Protein AF-P34079-F1 (afdb_monomer_lite)

pLDDT: mean 83.03, std 7.2, range [55.16, 90.19]

Radius of gyration: 10.02 Å; chains: 1; bounding box: 19×23×26 Å

Structure (mmCIF, N/CA/C/O backbone):
data_AF-P34079-F1
#
_entry.id   AF-P34079-F1
#
loop_
_atom_site.group_PDB
_atom_site.id
_atom_site.type_symbol
_atom_site.label_atom_id
_atom_site.label_alt_id
_atom_site.label_comp_id
_atom_site.label_asym_id
_atom_site.label_entity_id
_atom_site.label_seq_id
_atom_site.pdbx_PDB_ins_code
_atom_site.Cartn_x
_atom_site.Cartn_y
_atom_site.Cartn_z
_atom_site.occupancy
_atom_site.B_iso_or_equiv
_atom_site.auth_seq_id
_at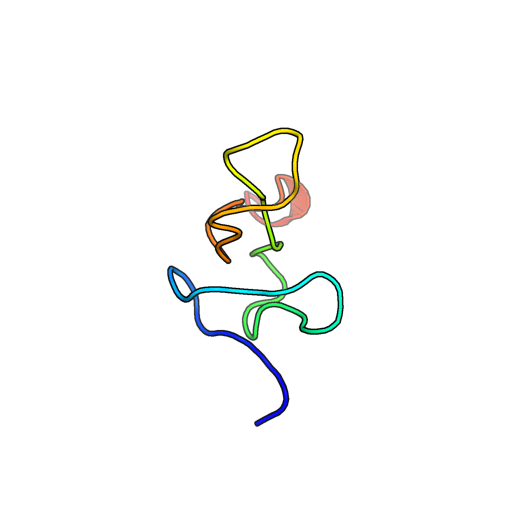om_site.auth_comp_id
_atom_site.auth_asym_id
_atom_site.auth_atom_id
_atom_site.pdbx_PDB_model_num
ATOM 1 N N . ALA A 1 1 ? 11.709 -5.676 -11.337 1.00 55.16 1 ALA A N 1
ATOM 2 C CA . ALA A 1 1 ? 10.793 -5.680 -10.183 1.00 55.16 1 ALA A CA 1
ATOM 3 C C . ALA A 1 1 ? 9.636 -4.761 -10.534 1.00 55.16 1 ALA A C 1
ATOM 5 O O . ALA A 1 1 ? 9.806 -3.549 -10.540 1.00 55.16 1 ALA A O 1
ATOM 6 N N . ASP A 1 2 ? 8.505 -5.331 -10.937 1.00 79.12 2 ASP A N 1
ATOM 7 C CA . ASP A 1 2 ? 7.348 -4.599 -11.477 1.00 79.12 2 ASP A CA 1
ATOM 8 C C . ASP A 1 2 ? 6.425 -4.051 -10.377 1.00 79.12 2 ASP A C 1
ATOM 10 O O . ASP A 1 2 ? 5.204 -4.012 -10.524 1.00 79.12 2 ASP A O 1
ATOM 14 N N . CYS A 1 3 ? 7.007 -3.650 -9.247 1.00 85.19 3 CYS A N 1
ATOM 15 C CA . CYS A 1 3 ? 6.275 -3.190 -8.079 1.00 85.19 3 CYS A CA 1
ATOM 16 C C . CYS A 1 3 ? 6.939 -1.958 -7.449 1.00 85.19 3 CYS A C 1
ATOM 18 O O . CYS A 1 3 ? 8.152 -1.772 -7.569 1.00 85.19 3 CYS A O 1
ATOM 20 N N . SER A 1 4 ? 6.138 -1.112 -6.801 1.00 88.44 4 SER A N 1
ATOM 21 C CA . SER A 1 4 ? 6.616 0.050 -6.037 1.00 88.44 4 SER A CA 1
ATOM 22 C C . SER A 1 4 ? 6.824 -0.337 -4.576 1.00 88.44 4 SER A C 1
ATOM 24 O O . SER A 1 4 ? 5.964 -0.993 -3.986 1.00 88.44 4 SER A O 1
ATOM 26 N N . ALA A 1 5 ? 7.948 0.052 -3.976 1.00 86.88 5 ALA A N 1
ATOM 27 C CA . ALA A 1 5 ? 8.182 -0.201 -2.559 1.00 86.88 5 ALA A CA 1
ATOM 28 C C . ALA A 1 5 ? 7.197 0.592 -1.679 1.00 86.88 5 ALA A C 1
ATOM 30 O O . ALA A 1 5 ? 6.548 1.541 -2.122 1.00 86.88 5 ALA A O 1
ATOM 31 N N . THR A 1 6 ? 7.063 0.199 -0.416 1.00 88.00 6 THR A N 1
ATOM 32 C CA . THR A 1 6 ? 6.264 0.952 0.556 1.00 88.00 6 THR A CA 1
ATOM 33 C C . THR A 1 6 ? 6.805 2.377 0.696 1.00 88.00 6 THR A C 1
ATOM 35 O O . TH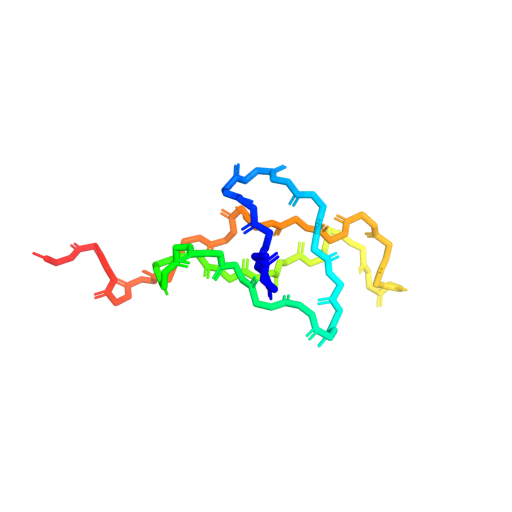R A 1 6 ? 8.003 2.577 0.872 1.00 88.00 6 THR A O 1
ATOM 38 N N . GLY A 1 7 ? 5.921 3.371 0.593 1.00 85.44 7 GLY A N 1
ATOM 39 C CA . GLY A 1 7 ? 6.270 4.796 0.595 1.00 85.44 7 GLY A CA 1
ATOM 40 C C . GLY A 1 7 ? 6.733 5.358 -0.756 1.00 85.44 7 GLY A C 1
ATOM 41 O O . GLY A 1 7 ? 6.744 6.582 -0.919 1.00 85.44 7 GLY A O 1
ATOM 42 N N . ASP A 1 8 ? 7.043 4.505 -1.738 1.00 88.56 8 ASP A N 1
ATOM 43 C CA . ASP A 1 8 ? 7.406 4.940 -3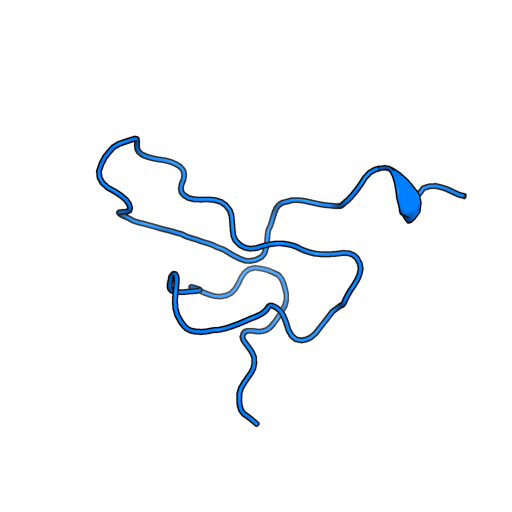.086 1.00 88.56 8 ASP A CA 1
ATOM 44 C C . ASP A 1 8 ? 6.197 5.407 -3.892 1.00 88.56 8 ASP A C 1
ATOM 46 O O . ASP A 1 8 ? 5.039 5.066 -3.614 1.00 88.56 8 ASP A O 1
ATOM 50 N N . THR A 1 9 ? 6.492 6.183 -4.937 1.00 86.56 9 THR A N 1
ATOM 51 C CA . THR A 1 9 ? 5.473 6.612 -5.893 1.00 86.56 9 THR A CA 1
ATOM 52 C C . THR A 1 9 ? 4.980 5.393 -6.666 1.00 86.56 9 THR A C 1
ATOM 54 O O . THR A 1 9 ? 5.755 4.604 -7.214 1.00 86.56 9 THR A O 1
ATOM 57 N N . CYS A 1 10 ? 3.670 5.224 -6.689 1.00 86.12 10 CYS A N 1
ATOM 58 C CA . CYS A 1 10 ? 2.991 4.204 -7.467 1.00 86.12 10 CYS A CA 1
ATOM 59 C C . CYS A 1 10 ? 2.166 4.876 -8.559 1.00 86.12 10 CYS A C 1
ATOM 61 O O . CYS A 1 10 ? 1.902 6.074 -8.519 1.00 86.12 10 CYS A O 1
ATOM 63 N N . ASP A 1 11 ? 1.781 4.094 -9.551 1.00 79.12 11 ASP A N 1
ATOM 64 C CA . ASP A 1 11 ? 0.909 4.520 -10.637 1.00 79.12 11 ASP A CA 1
ATOM 65 C C . ASP A 1 11 ? -0.266 3.539 -10.706 1.00 79.12 11 ASP A C 1
ATOM 67 O O . ASP A 1 11 ? -0.167 2.425 -10.186 1.00 79.12 11 ASP A O 1
ATOM 71 N N . HIS A 1 12 ? -1.367 3.906 -11.363 1.00 71.44 12 HIS A N 1
ATOM 72 C CA . HIS A 1 12 ? -2.518 3.010 -11.544 1.00 71.44 12 HIS A CA 1
ATOM 73 C C . HIS A 1 12 ? -2.147 1.693 -12.259 1.00 71.44 12 HIS A C 1
ATOM 75 O O . HIS A 1 12 ? -2.898 0.721 -12.200 1.00 71.44 12 HIS A O 1
ATOM 81 N N . THR A 1 13 ? -0.985 1.644 -12.912 1.00 74.12 13 THR A N 1
ATOM 82 C CA . THR A 1 13 ? -0.432 0.455 -13.568 1.00 74.12 13 THR A CA 1
ATOM 83 C C . THR A 1 13 ? 0.440 -0.426 -12.667 1.00 74.12 13 THR A C 1
ATOM 85 O O . THR A 1 13 ? 0.592 -1.614 -12.957 1.00 74.12 13 THR A O 1
ATOM 88 N N . LYS A 1 14 ? 1.008 0.105 -11.574 1.00 72.88 14 LYS A N 1
ATOM 89 C CA . LYS A 1 14 ? 1.983 -0.607 -10.728 1.00 72.88 14 LYS A CA 1
ATOM 90 C C . LYS A 1 14 ? 1.418 -0.919 -9.348 1.00 72.88 14 LYS A C 1
ATOM 92 O O . LYS A 1 14 ? 1.001 -0.033 -8.606 1.00 72.88 14 LYS A O 1
ATOM 97 N N . LYS A 1 15 ? 1.462 -2.200 -8.977 1.00 78.62 15 LYS A N 1
ATOM 98 C CA . LYS A 1 15 ? 1.105 -2.653 -7.627 1.00 78.62 15 LYS A CA 1
ATOM 99 C C . LYS A 1 15 ? 2.229 -2.333 -6.642 1.00 78.62 15 LYS A C 1
ATOM 101 O O . LYS A 1 15 ? 3.400 -2.263 -7.018 1.00 78.62 15 LYS A O 1
ATOM 106 N N . CYS A 1 16 ? 1.870 -2.176 -5.375 1.00 87.81 16 CYS A N 1
ATOM 107 C CA . CYS A 1 16 ? 2.853 -2.139 -4.301 1.00 87.81 16 CYS A CA 1
ATOM 108 C C . CYS A 1 16 ? 3.521 -3.511 -4.172 1.00 87.81 16 CYS A C 1
ATOM 110 O O . CYS A 1 16 ? 2.864 -4.533 -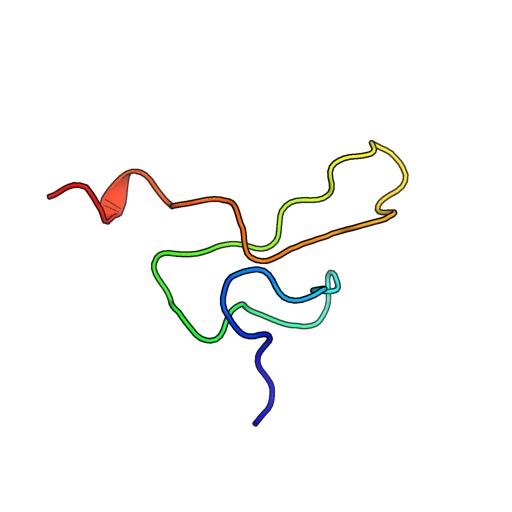4.372 1.00 87.81 16 CYS A O 1
ATOM 112 N N . CYS A 1 17 ? 4.826 -3.533 -3.894 1.00 89.06 17 CYS A N 1
ATOM 113 C CA . CYS A 1 17 ? 5.576 -4.774 -3.685 1.00 89.06 17 CYS A CA 1
ATOM 114 C C . CYS A 1 17 ? 5.039 -5.539 -2.481 1.00 89.06 17 CYS A C 1
ATOM 116 O O . CYS A 1 17 ? 5.001 -6.766 -2.487 1.00 89.06 17 CYS A O 1
ATOM 118 N N . ASP A 1 18 ? 4.618 -4.791 -1.467 1.00 87.69 18 ASP A N 1
ATOM 119 C CA . ASP A 1 18 ? 3.978 -5.326 -0.288 1.00 87.69 18 ASP A CA 1
ATOM 120 C C . ASP A 1 18 ? 2.469 -5.460 -0.530 1.00 87.69 18 ASP A C 1
ATOM 122 O O . ASP A 1 18 ? 1.793 -4.482 -0.863 1.00 87.69 18 ASP A O 1
ATOM 126 N N . ASP A 1 19 ? 1.938 -6.677 -0.387 1.00 86.56 19 ASP A N 1
ATOM 127 C CA . ASP A 1 19 ? 0.511 -6.947 -0.587 1.00 86.56 19 ASP A CA 1
ATOM 128 C C . ASP A 1 19 ? -0.366 -6.265 0.473 1.00 86.56 19 ASP A C 1
ATOM 130 O O . ASP A 1 19 ? -1.545 -6.006 0.214 1.00 86.56 19 ASP A O 1
ATOM 134 N N . CYS A 1 20 ? 0.182 -5.919 1.635 1.00 89.94 20 CYS A N 1
ATOM 135 C CA . CYS A 1 20 ? -0.532 -5.171 2.657 1.00 89.94 20 CYS A CA 1
ATOM 136 C C . CYS A 1 20 ? -0.620 -3.685 2.350 1.00 89.94 20 CYS A C 1
ATOM 138 O O . CYS A 1 20 ? -1.505 -3.021 2.883 1.00 89.94 20 CYS A O 1
ATOM 140 N N . TYR A 1 21 ? 0.189 -3.171 1.428 1.00 89.75 21 TYR A N 1
ATOM 141 C CA . TYR A 1 21 ? 0.065 -1.807 0.940 1.00 89.75 21 TYR A CA 1
ATOM 142 C C . TYR A 1 21 ? -0.701 -1.756 -0.383 1.00 89.75 21 TYR A C 1
ATOM 144 O O . TYR A 1 21 ? -0.645 -2.642 -1.238 1.00 89.75 21 TYR A O 1
ATOM 152 N N . THR A 1 22 ? -1.461 -0.686 -0.569 1.00 86.94 22 THR A N 1
ATOM 153 C CA . THR A 1 22 ? -2.086 -0.350 -1.846 1.00 86.94 22 THR A CA 1
ATOM 154 C C . THR A 1 22 ? -1.718 1.066 -2.245 1.00 86.94 22 THR A C 1
ATOM 156 O O . THR A 1 22 ? -1.444 1.937 -1.414 1.00 86.94 22 THR A O 1
ATOM 159 N N . CYS A 1 23 ? -1.719 1.284 -3.554 1.00 87.25 23 CYS A N 1
ATOM 160 C CA . CYS A 1 23 ? -1.454 2.581 -4.132 1.00 87.25 23 CYS A CA 1
ATOM 161 C C . CYS A 1 23 ? -2.608 3.528 -3.796 1.00 87.25 23 CYS A C 1
ATOM 163 O O . CYS A 1 23 ? -3.752 3.266 -4.174 1.00 87.25 23 CYS A O 1
ATOM 165 N N . ARG A 1 24 ? -2.320 4.618 -3.083 1.00 87.69 24 ARG A N 1
ATOM 166 C CA . ARG A 1 24 ? -3.292 5.668 -2.777 1.00 87.69 24 ARG A CA 1
ATOM 167 C C . ARG A 1 24 ? -2.807 7.001 -3.306 1.00 87.69 24 ARG A C 1
ATOM 169 O O . ARG A 1 24 ? -1.714 7.454 -2.982 1.00 87.69 24 ARG A O 1
ATOM 176 N N . CYS A 1 25 ? -3.665 7.643 -4.086 1.00 86.44 25 CYS A N 1
ATOM 177 C CA . CYS A 1 25 ? -3.464 8.994 -4.582 1.00 86.44 25 CYS A CA 1
ATOM 178 C C . CYS A 1 25 ? -3.992 9.996 -3.560 1.00 86.44 25 CYS A C 1
ATOM 180 O O . CYS A 1 25 ? -5.165 9.954 -3.190 1.00 86.44 25 CYS A O 1
ATOM 182 N N . GLY A 1 26 ? -3.122 10.893 -3.089 1.00 80.06 26 GLY A N 1
ATOM 183 C CA . GLY A 1 26 ? -3.510 11.956 -2.155 1.00 80.06 26 GLY A CA 1
ATOM 184 C C . GLY A 1 26 ? -4.402 13.025 -2.791 1.00 80.06 26 GLY A C 1
ATOM 185 O O . GLY A 1 26 ? -5.016 13.816 -2.082 1.00 80.06 26 GLY A O 1
ATOM 186 N N . THR A 1 27 ? -4.491 13.046 -4.123 1.00 81.50 27 THR A N 1
ATOM 187 C CA . THR A 1 27 ? -5.301 14.007 -4.871 1.00 81.50 27 THR A CA 1
ATOM 188 C C . THR A 1 27 ? -6.334 13.301 -5.755 1.00 81.50 27 THR A C 1
ATOM 190 O O . THR A 1 27 ? -6.044 12.229 -6.294 1.00 81.50 27 THR A O 1
ATOM 193 N N . PRO A 1 28 ? -7.526 13.898 -5.955 1.00 76.00 28 PRO A N 1
ATOM 194 C CA . PRO A 1 28 ? -8.571 13.321 -6.803 1.00 76.00 28 PRO A CA 1
ATOM 195 C C . PRO A 1 28 ? -8.161 13.218 -8.280 1.00 76.00 28 PRO A C 1
ATOM 197 O O . PRO A 1 28 ? -8.740 12.430 -9.019 1.00 76.00 28 PRO A O 1
ATOM 200 N N . TRP A 1 29 ? -7.144 13.973 -8.709 1.00 75.31 29 TRP A N 1
ATOM 201 C CA . TRP A 1 29 ? -6.611 13.943 -10.075 1.00 75.31 29 TRP A CA 1
ATOM 202 C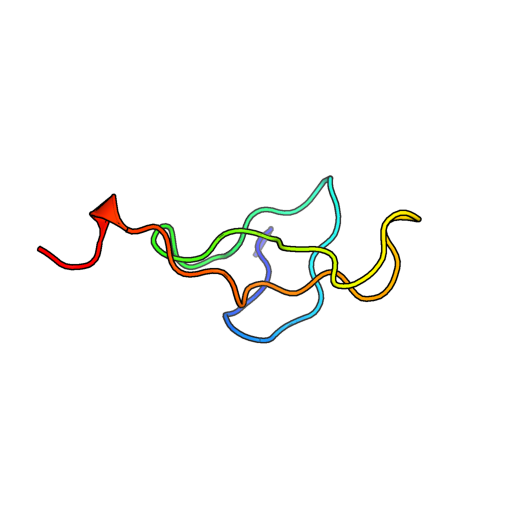 C . TRP A 1 29 ? -5.564 12.843 -10.308 1.00 75.31 29 TRP A C 1
ATOM 204 O O . TRP A 1 29 ? -4.932 12.830 -11.359 1.00 75.31 29 TRP A O 1
ATOM 214 N N . GLY A 1 30 ? -5.334 11.948 -9.340 1.00 73.75 30 GLY A N 1
ATOM 215 C CA . GLY A 1 30 ? -4.344 10.876 -9.482 1.00 73.75 30 GLY A CA 1
ATOM 216 C C . GLY A 1 30 ? -2.890 11.358 -9.425 1.00 73.75 30 GLY A C 1
ATOM 217 O O . GLY A 1 30 ? -1.989 10.652 -9.861 1.00 73.75 30 GLY A O 1
ATOM 218 N N . ALA A 1 31 ? -2.628 12.555 -8.891 1.00 75.94 31 ALA A N 1
ATOM 219 C CA . ALA A 1 31 ? -1.266 13.033 -8.666 1.00 75.94 31 ALA A CA 1
ATOM 220 C C . ALA A 1 31 ? -0.760 1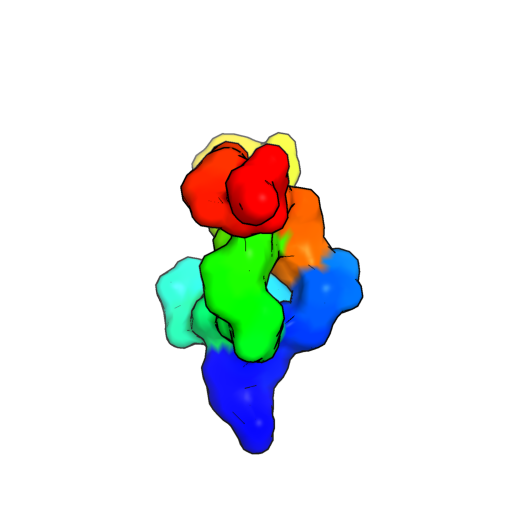2.611 -7.277 1.00 75.94 31 ALA A C 1
ATOM 222 O O . ALA A 1 31 ? -1.519 12.603 -6.299 1.00 75.94 31 ALA A O 1
ATOM 223 N N . ASN A 1 32 ? 0.544 12.328 -7.189 1.00 80.94 32 ASN A N 1
ATOM 224 C CA . ASN A 1 32 ? 1.243 11.916 -5.965 1.00 80.94 32 ASN A CA 1
ATOM 225 C C . ASN A 1 32 ? 0.697 10.620 -5.346 1.00 80.94 32 ASN A C 1
ATOM 227 O O . ASN A 1 32 ? 0.485 10.549 -4.133 1.00 80.94 32 ASN A O 1
ATOM 231 N N . CYS A 1 33 ? 0.448 9.598 -6.165 1.00 87.62 33 CYS A N 1
ATOM 232 C CA . CYS A 1 33 ? 0.062 8.293 -5.647 1.00 87.62 33 CYS A CA 1
ATOM 233 C C . CYS A 1 33 ? 1.253 7.591 -5.003 1.00 87.62 33 CYS A C 1
ATOM 235 O O . CYS A 1 33 ? 2.338 7.550 -5.580 1.00 87.62 33 CYS A O 1
ATOM 237 N N . ARG A 1 34 ? 1.060 7.048 -3.800 1.00 90.19 34 ARG A N 1
ATOM 238 C CA . ARG A 1 34 ? 2.101 6.314 -3.073 1.00 90.19 34 ARG A CA 1
ATOM 239 C C . ARG A 1 34 ? 1.585 5.008 -2.502 1.00 90.19 34 ARG A C 1
ATOM 241 O O . ARG A 1 34 ? 0.402 4.875 -2.183 1.00 90.19 34 ARG A O 1
ATOM 248 N N . CYS A 1 35 ? 2.494 4.056 -2.349 1.00 90.06 35 CYS A N 1
ATOM 249 C CA . CYS A 1 35 ? 2.255 2.799 -1.647 1.00 90.06 35 CYS A CA 1
ATOM 250 C C . CYS A 1 35 ? 2.281 3.005 -0.130 1.00 90.06 35 CYS A C 1
ATOM 252 O O . CYS A 1 35 ? 3.170 2.521 0.559 1.00 90.06 35 CYS A O 1
ATOM 254 N N . ASP A 1 36 ? 1.325 3.783 0.366 1.00 88.00 36 ASP A N 1
ATOM 255 C CA . ASP A 1 36 ? 1.208 4.204 1.769 1.00 88.00 36 ASP A CA 1
ATOM 256 C C . ASP A 1 36 ? -0.077 3.677 2.427 1.00 88.00 36 ASP A C 1
ATOM 258 O O . ASP A 1 36 ? -0.168 3.574 3.645 1.00 88.00 36 ASP A O 1
ATOM 262 N N . TYR A 1 37 ? -1.074 3.270 1.639 1.00 88.44 37 TYR A N 1
ATOM 263 C CA . TYR A 1 37 ? -2.336 2.837 2.221 1.00 88.44 37 TYR A CA 1
ATOM 264 C C . TYR A 1 37 ? -2.277 1.380 2.657 1.00 88.44 37 TYR A C 1
ATOM 266 O O . TYR A 1 37 ? -2.303 0.468 1.829 1.00 88.44 37 TYR A O 1
ATOM 274 N N . TYR A 1 38 ? -2.238 1.175 3.967 1.00 89.19 38 TYR A N 1
ATOM 275 C CA . TYR A 1 38 ? -2.287 -0.145 4.570 1.00 89.19 38 TYR A CA 1
ATOM 276 C C . TYR A 1 38 ? -3.700 -0.732 4.488 1.00 89.19 38 TYR A C 1
ATOM 278 O O . TYR A 1 38 ? -4.689 -0.110 4.887 1.00 89.19 38 TYR A O 1
ATOM 286 N N . LYS A 1 39 ? -3.818 -1.942 3.945 1.00 88.12 39 LYS A N 1
ATOM 287 C CA . LYS A 1 39 ? -5.080 -2.672 3.869 1.00 88.12 39 LYS A CA 1
ATOM 288 C C . LYS A 1 39 ? -5.432 -3.174 5.266 1.00 88.12 39 LYS A C 1
ATOM 290 O O . LYS A 1 39 ? -4.676 -3.941 5.850 1.00 88.12 39 LYS A O 1
ATOM 295 N N . ALA A 1 40 ? -6.636 -2.855 5.739 1.00 84.81 40 ALA A N 1
ATOM 296 C CA . ALA A 1 40 ? -7.136 -3.313 7.040 1.00 84.81 40 ALA A CA 1
ATOM 297 C C . ALA A 1 40 ? -7.075 -4.844 7.227 1.00 84.81 40 ALA A C 1
ATOM 299 O O . ALA A 1 40 ? -6.924 -5.323 8.341 1.00 84.81 40 ALA A O 1
ATOM 300 N N . ARG A 1 41 ? -7.125 -5.622 6.133 1.00 84.94 41 ARG A N 1
ATOM 301 C CA . ARG A 1 41 ? -6.986 -7.090 6.172 1.00 84.94 41 ARG A CA 1
ATOM 302 C C . ARG A 1 41 ? -5.635 -7.594 6.696 1.00 84.94 41 ARG A C 1
ATOM 304 O O . ARG A 1 41 ? -5.524 -8.781 6.959 1.00 84.94 41 ARG A O 1
ATOM 311 N N . CYS A 1 42 ? -4.617 -6.737 6.746 1.00 85.94 42 CYS A N 1
ATOM 312 C CA . CYS A 1 42 ? -3.287 -7.080 7.241 1.00 85.94 42 CYS A CA 1
ATOM 313 C C . CYS A 1 42 ? -3.050 -6.643 8.693 1.00 85.94 42 CYS A C 1
ATOM 315 O O . CYS A 1 42 ? -1.940 -6.776 9.193 1.00 85.94 42 CYS A O 1
ATOM 317 N N . ASP A 1 43 ? -4.058 -6.088 9.365 1.00 79.44 43 ASP A N 1
ATOM 318 C CA . ASP A 1 43 ? -3.993 -5.711 10.784 1.00 79.44 43 ASP A CA 1
ATOM 319 C C . ASP A 1 43 ? -4.344 -6.898 11.718 1.00 79.44 43 ASP A C 1
ATOM 321 O O . ASP A 1 43 ? -4.740 -6.704 12.860 1.00 79.44 43 ASP A O 1
ATOM 325 N N . THR A 1 44 ? -4.270 -8.143 11.224 1.00 68.12 44 THR A N 1
ATOM 326 C CA . THR A 1 44 ? -4.652 -9.391 11.923 1.00 68.12 44 THR A CA 1
ATOM 327 C C . THR A 1 44 ? -3.482 -10.358 11.965 1.00 68.12 44 THR A C 1
ATOM 329 O O . THR A 1 44 ? -3.255 -10.946 13.045 1.00 68.12 44 THR A O 1
#

Secondary structure (DSSP, 8-state):
--EEPTTSB--TT-EESSTTEEEEESSTTS-SEEEEEE-GGG--

Organism: Plectreurys tristis (NCBI:txid33319)

Foldseek 3Di:
DQAAEAFGFDQPRHAHPDPQFGWDQPDPVRPRTGRHDGDPVVVD

Sequence (44 aa):
ADCSATGDTCDHTKKCCDDCYTCRCGTPWGANCRCDYYKARCDT